Protein AF-A0A353NR10-F1 (afdb_monomer)

Foldseek 3Di:
DDDDDQD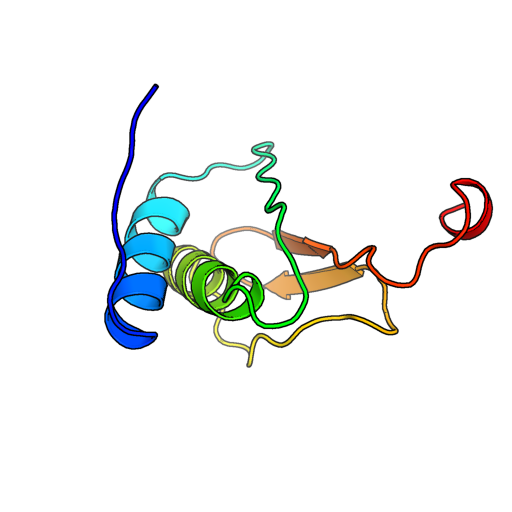DLVSLLCVLLVVLLVDDPPDDDDDDDDVPPCPQSSPNSNCVNQAFPDDGDAVCPVQWDWTDGVDIDIDGDCPPPPDPVVVD

pLDDT: mean 92.31, std 7.27, range [63.66, 98.5]

Nearest PDB structures (foldseek):
  5np9-assembly1_A  TM=9.789E-01  e=2.554E-04  Bacillus subtilis
  8pkd-assembly1_D  TM=3.809E-01  e=7.474E+00  Orrella dioscoreae

Solvent-accessible surface area (backbone atoms only — not comparable to full-atom values): 5524 Å² total; per-residue (Å²): 135,90,85,83,88,71,91,44,68,68,54,32,21,51,54,18,20,59,53,22,60,71,61,58,96,88,70,83,86,86,84,86,74,63,92,87,69,47,62,64,45,26,49,41,11,21,39,51,32,31,56,33,78,70,90,74,73,79,29,62,86,64,34,57,39,82,44,68,34,81,53,85,40,79,47,73,32,65,90,73,60,88,49,76,75,78,74,110

Radius of gyration: 13.27 Å; Cα contacts (8 Å, |Δi|>4): 111; chains: 1; bounding box: 29×28×34 Å

Mean predicted aligned error: 3.8 Å

Secondary structure (DSSP, 8-state):
-------SHHHHHHHHHHHHHH--TT--------TTSSHHHHHHHHHHHTT--SPP---TTTSEEEEESSSEEEEE--TT--SGGGG-

Structure (mmCIF, N/CA/C/O backbone):
data_AF-A0A353NR10-F1
#
_entry.id   AF-A0A353NR10-F1
#
loop_
_atom_site.group_PDB
_atom_site.id
_atom_site.type_symbol
_atom_site.label_atom_id
_atom_site.label_alt_id
_atom_site.label_comp_id
_atom_site.label_asym_id
_atom_site.label_entity_id
_atom_site.label_seq_id
_atom_site.pdbx_PDB_ins_code
_atom_site.Cartn_x
_atom_site.Cartn_y
_atom_site.Cartn_z
_atom_site.occupancy
_atom_site.B_iso_or_equiv
_atom_site.auth_seq_id
_atom_site.auth_comp_id
_atom_site.auth_asym_id
_atom_site.auth_atom_id
_atom_site.pdbx_PDB_model_num
ATOM 1 N N . MET A 1 1 ? 11.331 -20.890 -1.655 1.00 75.44 1 MET A N 1
ATOM 2 C CA . MET A 1 1 ? 11.170 -19.455 -1.328 1.00 75.44 1 MET A CA 1
ATOM 3 C C . MET A 1 1 ? 11.654 -18.656 -2.525 1.00 75.44 1 MET A C 1
ATOM 5 O O . MET A 1 1 ? 12.756 -18.920 -2.988 1.00 75.44 1 MET A O 1
ATOM 9 N N . TRP A 1 2 ? 10.824 -17.766 -3.064 1.00 88.50 2 TRP A N 1
ATOM 10 C CA . TRP A 1 2 ? 11.163 -16.957 -4.239 1.00 88.50 2 TRP A CA 1
ATOM 11 C C . TRP A 1 2 ? 11.814 -15.652 -3.784 1.00 88.50 2 TRP A C 1
ATOM 13 O O . TRP A 1 2 ? 11.441 -15.112 -2.743 1.00 88.50 2 TRP A O 1
ATOM 23 N N . LYS A 1 3 ? 12.789 -15.151 -4.544 1.00 91.81 3 LYS A N 1
ATOM 24 C CA . LYS A 1 3 ? 13.402 -13.840 -4.317 1.00 91.81 3 LYS A CA 1
ATOM 25 C C . LYS A 1 3 ? 13.413 -13.072 -5.625 1.00 91.81 3 LYS A C 1
ATOM 27 O O . LYS A 1 3 ? 13.824 -13.609 -6.650 1.00 91.81 3 LYS A O 1
ATOM 32 N N . ILE A 1 4 ? 12.978 -11.823 -5.558 1.00 90.81 4 ILE A N 1
ATOM 33 C CA . ILE A 1 4 ? 12.995 -10.878 -6.670 1.00 90.81 4 ILE A CA 1
ATOM 34 C C . ILE A 1 4 ? 13.664 -9.595 -6.188 1.00 90.81 4 ILE A C 1
ATOM 36 O O . ILE A 1 4 ? 13.422 -9.156 -5.065 1.00 90.81 4 ILE A O 1
ATOM 40 N N . ASN A 1 5 ? 14.515 -9.011 -7.027 1.00 94.06 5 ASN A N 1
ATOM 41 C CA . ASN A 1 5 ? 15.141 -7.724 -6.752 1.00 94.06 5 ASN A CA 1
ATOM 42 C C . ASN A 1 5 ? 14.467 -6.661 -7.617 1.00 94.06 5 ASN A C 1
ATOM 44 O O . ASN A 1 5 ? 14.383 -6.814 -8.836 1.00 94.06 5 ASN A O 1
ATOM 48 N N . LEU A 1 6 ? 13.984 -5.597 -6.980 1.00 94.31 6 LEU A N 1
ATOM 49 C CA . LEU A 1 6 ? 13.292 -4.491 -7.633 1.00 94.31 6 LEU A CA 1
ATOM 50 C C . LEU A 1 6 ? 14.160 -3.241 -7.483 1.00 94.31 6 LEU A C 1
ATOM 52 O O . LEU A 1 6 ? 14.399 -2.778 -6.372 1.00 94.31 6 LEU A O 1
ATOM 56 N N . TYR A 1 7 ? 14.672 -2.727 -8.601 1.00 93.19 7 TYR A N 1
ATOM 57 C CA . TYR A 1 7 ? 15.728 -1.705 -8.604 1.00 93.19 7 TYR A CA 1
ATOM 58 C C . TYR 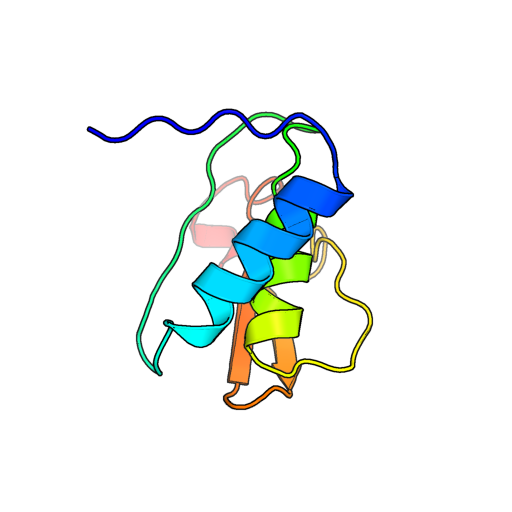A 1 7 ? 15.217 -0.274 -8.814 1.00 93.19 7 TYR A C 1
ATOM 60 O O . TYR A 1 7 ? 16.012 0.662 -8.847 1.00 93.19 7 TYR A O 1
ATOM 68 N N . SER A 1 8 ? 13.906 -0.079 -8.973 1.00 96.62 8 SER A N 1
ATOM 69 C CA . SER A 1 8 ? 13.314 1.255 -9.076 1.00 96.62 8 SER A CA 1
ATOM 70 C C . SER A 1 8 ? 11.854 1.274 -8.620 1.00 96.62 8 SER A C 1
ATOM 72 O O . SER A 1 8 ? 11.171 0.248 -8.706 1.00 96.62 8 SER A O 1
ATOM 74 N N . PRO A 1 9 ? 11.331 2.437 -8.186 1.00 96.88 9 PRO A N 1
ATOM 75 C CA . PRO A 1 9 ? 9.917 2.583 -7.852 1.00 96.88 9 PRO A CA 1
ATOM 76 C C . PRO A 1 9 ? 8.978 2.196 -8.999 1.00 96.88 9 PRO A C 1
ATOM 78 O O . PRO A 1 9 ? 7.945 1.583 -8.757 1.00 96.88 9 PRO A O 1
ATOM 81 N N . GLN A 1 10 ? 9.354 2.495 -10.245 1.00 97.62 10 GLN A N 1
ATOM 82 C CA . GLN A 1 10 ? 8.552 2.185 -11.431 1.00 97.62 10 GLN A CA 1
ATOM 83 C C . GLN A 1 10 ? 8.450 0.675 -11.662 1.00 97.62 10 GLN A C 1
ATOM 85 O O . GLN A 1 10 ? 7.376 0.172 -11.985 1.00 97.62 10 GLN A O 1
ATOM 90 N N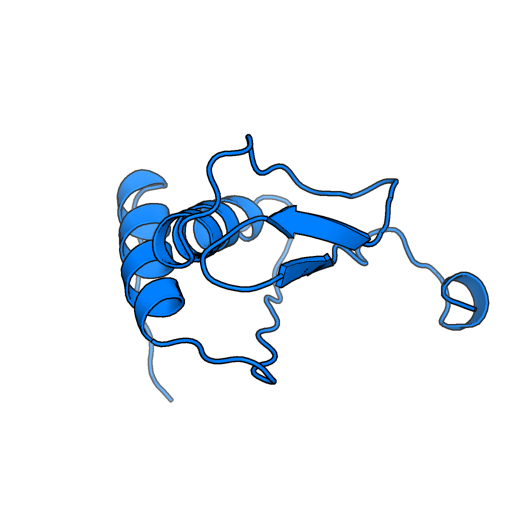 . VAL A 1 11 ? 9.551 -0.060 -11.463 1.00 97.50 11 VAL A N 1
ATOM 91 C CA . VAL A 1 11 ? 9.546 -1.528 -11.539 1.00 97.50 11 VAL A CA 1
ATOM 92 C C . VAL A 1 11 ? 8.712 -2.108 -10.398 1.00 97.50 11 VAL A C 1
ATOM 94 O O . VAL A 1 11 ? 7.904 -3.003 -10.630 1.00 97.50 11 VAL A O 1
ATOM 97 N N . THR A 1 12 ? 8.842 -1.567 -9.186 1.00 97.56 12 THR A N 1
ATOM 98 C CA . THR A 1 12 ? 8.039 -1.987 -8.031 1.00 97.56 12 THR A CA 1
ATOM 99 C C . THR A 1 12 ? 6.540 -1.772 -8.253 1.00 97.56 12 THR A C 1
ATOM 101 O O . THR A 1 12 ? 5.744 -2.660 -7.953 1.00 97.56 12 THR A O 1
ATOM 104 N N . GLU A 1 13 ? 6.144 -0.637 -8.830 1.00 98.00 13 GLU A N 1
ATOM 105 C CA . GLU A 1 13 ? 4.750 -0.366 -9.200 1.00 98.00 13 GLU A CA 1
ATOM 106 C C . GLU A 1 13 ? 4.259 -1.291 -10.319 1.00 98.00 13 GLU A C 1
ATOM 108 O O . GLU A 1 13 ? 3.134 -1.782 -10.248 1.00 98.00 13 GLU A O 1
ATOM 113 N N . ALA A 1 14 ? 5.091 -1.581 -11.323 1.00 97.81 14 ALA A N 1
ATOM 114 C CA . ALA A 1 14 ? 4.737 -2.509 -12.396 1.00 97.81 14 ALA A CA 1
ATOM 115 C C . ALA A 1 14 ? 4.512 -3.935 -11.869 1.00 97.81 14 ALA A C 1
ATOM 117 O O . ALA A 1 14 ? 3.504 -4.556 -12.199 1.00 97.81 14 ALA A O 1
ATOM 118 N N . VAL A 1 15 ? 5.395 -4.431 -10.994 1.00 97.38 15 VAL A N 1
ATOM 119 C CA . VAL A 1 15 ? 5.210 -5.733 -10.331 1.00 97.38 15 VAL A CA 1
ATOM 120 C C . VAL A 1 15 ? 3.953 -5.729 -9.466 1.00 97.38 15 VAL A C 1
ATOM 122 O O . VAL A 1 15 ? 3.166 -6.671 -9.533 1.00 97.38 15 VAL A O 1
ATOM 125 N N . GLY A 1 16 ? 3.727 -4.657 -8.700 1.00 97.69 16 GLY A N 1
ATOM 126 C CA . GLY A 1 16 ? 2.500 -4.495 -7.926 1.00 97.69 16 GLY A CA 1
ATOM 127 C C . GLY A 1 16 ? 1.253 -4.566 -8.808 1.00 97.69 16 GLY A C 1
ATOM 128 O O . GLY A 1 16 ? 0.301 -5.252 -8.454 1.00 97.69 16 GLY A O 1
ATOM 129 N N . ARG A 1 17 ? 1.265 -3.930 -9.984 1.00 98.50 17 ARG A N 1
ATOM 130 C CA . ARG A 1 17 ? 0.141 -3.957 -10.931 1.00 98.50 17 ARG A CA 1
ATOM 131 C C . ARG A 1 17 ? -0.163 -5.359 -11.431 1.00 98.50 17 ARG A C 1
ATOM 133 O O . ARG A 1 17 ? -1.331 -5.739 -11.455 1.00 98.50 17 ARG A O 1
ATOM 140 N N . GLU A 1 18 ? 0.855 -6.123 -11.815 1.00 98.19 18 GLU A N 1
ATOM 141 C CA . GLU A 1 18 ? 0.643 -7.506 -12.248 1.00 98.19 18 GLU A CA 1
ATOM 142 C C . GLU A 1 18 ? 0.136 -8.383 -11.102 1.00 98.19 18 GLU A C 1
ATOM 144 O O . GLU A 1 18 ? -0.781 -9.170 -11.313 1.00 98.19 18 GLU A O 1
ATOM 149 N N . LEU A 1 19 ? 0.635 -8.187 -9.877 1.00 97.00 19 LEU A N 1
ATOM 150 C CA . LEU A 1 19 ? 0.091 -8.861 -8.699 1.00 97.00 19 LEU A CA 1
ATOM 151 C C . LEU A 1 19 ? -1.384 -8.497 -8.475 1.00 97.00 19 LEU A C 1
ATOM 153 O O . LEU A 1 19 ? -2.206 -9.389 -8.307 1.00 97.00 19 LEU A O 1
ATOM 157 N N . GLY A 1 20 ? -1.739 -7.211 -8.535 1.00 97.81 20 GLY A N 1
ATOM 158 C CA . GLY A 1 20 ? -3.113 -6.740 -8.340 1.00 97.81 20 GLY A CA 1
ATOM 159 C C . GLY A 1 20 ? -4.115 -7.345 -9.326 1.00 97.81 20 GLY A C 1
ATOM 160 O O . GLY A 1 20 ? -5.226 -7.678 -8.929 1.00 97.81 20 GLY A O 1
ATOM 161 N N . LYS A 1 21 ? -3.715 -7.573 -10.584 1.00 98.19 21 LYS A N 1
ATOM 162 C CA . LYS A 1 21 ? -4.566 -8.236 -11.591 1.00 98.19 21 LYS A CA 1
ATOM 163 C C . LYS A 1 21 ? -4.902 -9.693 -11.253 1.00 98.19 21 LYS A C 1
ATOM 165 O O . LYS A 1 21 ? -5.883 -10.212 -11.782 1.00 98.19 21 LYS A O 1
ATOM 170 N N . LEU A 1 22 ? -4.076 -10.349 -10.436 1.00 97.44 22 LEU A N 1
ATOM 171 C CA . LEU A 1 22 ? -4.244 -11.749 -10.036 1.00 97.44 22 LEU A CA 1
ATOM 172 C C . LEU A 1 22 ? -5.091 -11.910 -8.769 1.00 97.44 22 LEU A C 1
ATOM 174 O O . LEU A 1 22 ? -5.555 -13.016 -8.510 1.00 97.44 22 LEU A O 1
ATOM 178 N N . LEU A 1 23 ? -5.278 -10.839 -7.992 1.00 97.50 23 LEU A N 1
ATOM 179 C CA . LEU A 1 23 ? -6.028 -10.885 -6.739 1.00 97.50 23 LEU A CA 1
ATOM 180 C C . LEU A 1 23 ? -7.541 -10.965 -6.980 1.00 97.50 23 LEU A C 1
ATOM 182 O O . LEU A 1 23 ? -8.084 -10.381 -7.925 1.00 97.50 23 LEU A O 1
ATOM 186 N N . ALA A 1 24 ? -8.223 -11.656 -6.075 1.00 97.25 24 ALA A N 1
ATOM 187 C CA . ALA A 1 24 ? -9.662 -11.860 -6.055 1.00 97.25 24 ALA A CA 1
ATOM 188 C C . ALA A 1 24 ? -10.276 -11.413 -4.712 1.00 97.25 24 ALA A C 1
ATOM 190 O O . ALA A 1 24 ? -9.567 -11.234 -3.717 1.00 97.25 24 ALA A O 1
ATOM 191 N N . PRO A 1 25 ? -11.608 -11.221 -4.647 1.00 97.69 25 PRO A N 1
ATOM 192 C CA . PRO A 1 25 ? -12.284 -10.943 -3.384 1.00 97.69 25 PRO A CA 1
ATOM 193 C C . PRO A 1 25 ? -11.989 -12.020 -2.332 1.00 97.69 25 PRO A C 1
ATOM 195 O O . PRO A 1 25 ? -12.143 -13.209 -2.601 1.00 97.69 25 PRO A O 1
ATOM 198 N N . GLY A 1 26 ? -11.605 -11.588 -1.130 1.00 96.94 26 GLY A N 1
ATOM 199 C CA . GLY A 1 26 ? -11.225 -12.469 -0.022 1.00 96.94 26 GLY A CA 1
ATOM 200 C C . GLY A 1 26 ? -9.716 -12.674 0.136 1.00 96.94 26 GLY A C 1
ATOM 201 O O . GLY A 1 26 ? -9.291 -13.147 1.189 1.00 96.94 26 GLY A O 1
ATOM 202 N N . ASP A 1 27 ? -8.906 -12.273 -0.846 1.00 97.50 27 ASP A N 1
ATOM 203 C CA . ASP A 1 27 ? -7.452 -12.325 -0.714 1.00 97.50 27 ASP A CA 1
ATOM 204 C C . ASP A 1 27 ? -6.939 -11.308 0.312 1.00 97.50 27 ASP A C 1
ATOM 206 O O . ASP A 1 27 ? -7.377 -10.156 0.367 1.00 97.50 27 ASP A O 1
ATOM 210 N N . PHE A 1 28 ? -5.948 -11.733 1.096 1.00 96.12 28 PHE A N 1
ATOM 211 C CA . PHE A 1 28 ? -5.243 -10.893 2.057 1.00 96.12 28 PHE A CA 1
ATOM 212 C C . PHE A 1 28 ? -3.745 -10.899 1.755 1.00 96.12 28 PHE A C 1
ATOM 214 O O . PHE A 1 28 ? -3.107 -11.952 1.716 1.00 96.12 28 PHE A O 1
ATOM 221 N N . VAL A 1 29 ? -3.172 -9.710 1.56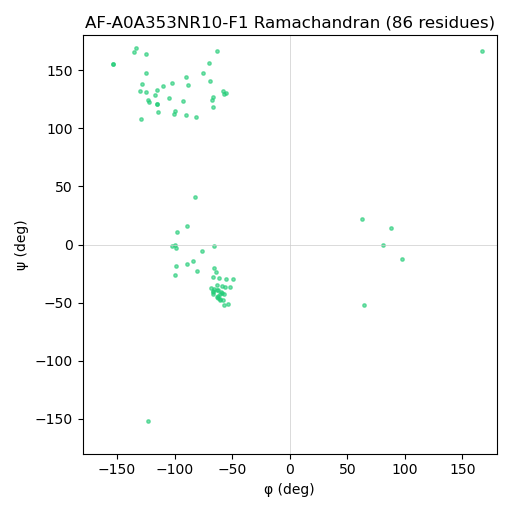4 1.00 95.69 29 VAL A N 1
ATOM 222 C CA . VAL A 1 29 ? -1.749 -9.529 1.255 1.00 95.69 29 VAL A CA 1
ATOM 223 C C . VAL A 1 29 ? -1.119 -8.639 2.319 1.00 95.69 29 VAL A C 1
ATOM 225 O O . VAL A 1 29 ? -1.544 -7.504 2.515 1.00 95.69 29 VAL A O 1
ATOM 228 N N . SER A 1 30 ? -0.082 -9.147 2.986 1.00 94.62 30 SER A N 1
ATOM 229 C CA . SER A 1 30 ? 0.666 -8.404 4.004 1.00 94.62 30 SER A CA 1
ATOM 230 C C . SER A 1 30 ? 2.066 -8.044 3.513 1.00 94.62 30 SER A C 1
ATOM 232 O O . SER A 1 30 ? 2.767 -8.876 2.932 1.00 94.62 30 SER A O 1
ATOM 234 N N . PHE A 1 31 ? 2.481 -6.802 3.775 1.00 93.75 31 PHE A N 1
ATOM 235 C CA . PHE A 1 31 ? 3.816 -6.291 3.472 1.00 93.75 31 PHE A CA 1
ATOM 236 C C . PHE A 1 31 ? 4.552 -5.949 4.761 1.00 93.75 31 PHE A C 1
ATOM 238 O O . PHE A 1 31 ? 4.130 -5.075 5.516 1.00 93.75 31 PHE A O 1
ATOM 245 N N . ILE A 1 32 ? 5.699 -6.590 4.973 1.00 92.00 32 ILE A N 1
ATOM 246 C CA . ILE A 1 32 ? 6.549 -6.377 6.146 1.00 92.00 32 ILE A CA 1
ATOM 247 C C . ILE A 1 32 ? 7.871 -5.774 5.682 1.00 92.00 32 ILE A C 1
ATOM 249 O O . ILE A 1 32 ? 8.478 -6.235 4.718 1.00 92.00 32 ILE A O 1
ATOM 253 N N . GLY A 1 33 ? 8.311 -4.727 6.368 1.00 90.94 33 GLY A N 1
ATOM 254 C CA . GLY A 1 33 ? 9.590 -4.081 6.107 1.00 90.94 33 GLY A CA 1
ATOM 255 C C . GLY A 1 33 ? 9.695 -2.736 6.808 1.00 90.94 33 GLY A C 1
ATOM 256 O O . GLY A 1 33 ? 8.688 -2.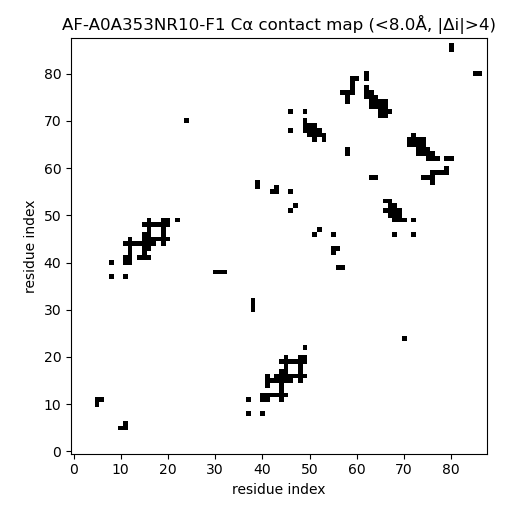172 7.241 1.00 90.94 33 GLY A O 1
ATOM 257 N N . GLU A 1 34 ? 10.909 -2.206 6.867 1.00 90.50 34 GLU A N 1
ATOM 258 C CA . GLU A 1 34 ? 11.229 -0.937 7.524 1.00 90.50 34 GLU A CA 1
ATOM 259 C C . GLU A 1 34 ? 10.529 0.277 6.887 1.00 90.50 34 GLU A C 1
ATOM 261 O O . GLU A 1 34 ? 9.963 0.223 5.780 1.00 90.50 34 GLU A O 1
ATOM 266 N N . LEU A 1 35 ? 10.560 1.409 7.595 1.00 88.81 35 LEU A N 1
ATOM 267 C CA . LEU A 1 35 ? 10.161 2.694 7.027 1.00 88.81 35 LEU A CA 1
ATOM 268 C C . LEU A 1 35 ? 11.020 2.994 5.787 1.00 88.81 35 LEU A C 1
ATOM 270 O O . LEU A 1 35 ? 12.236 2.842 5.802 1.00 88.81 35 LEU A O 1
ATOM 274 N N . GLY A 1 36 ? 10.377 3.388 4.688 1.00 89.12 36 GLY A N 1
ATOM 275 C CA . GLY A 1 36 ? 11.074 3.640 3.424 1.00 89.12 36 GLY A CA 1
ATOM 276 C C . GLY A 1 36 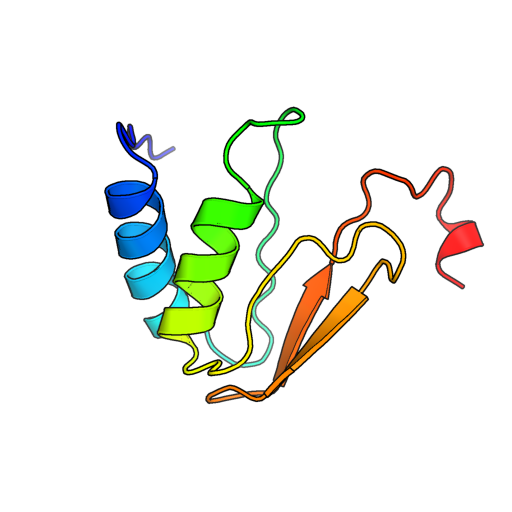? 11.395 2.394 2.586 1.00 89.12 36 GLY A C 1
ATOM 277 O O . GLY A 1 36 ? 11.872 2.548 1.469 1.00 89.12 36 GLY A O 1
ATOM 278 N N . ALA A 1 37 ? 11.046 1.177 3.027 1.00 92.81 37 ALA A N 1
ATOM 279 C CA . ALA A 1 37 ? 11.288 -0.061 2.265 1.00 92.81 37 ALA A CA 1
ATOM 280 C C . ALA A 1 37 ? 10.496 -0.190 0.939 1.00 92.81 37 ALA A C 1
ATOM 282 O O . ALA A 1 37 ? 10.620 -1.190 0.240 1.00 92.81 37 ALA A O 1
ATOM 283 N N . GLY A 1 38 ? 9.650 0.787 0.588 1.00 93.88 38 GLY A N 1
ATOM 284 C CA . GLY A 1 38 ? 8.870 0.776 -0.657 1.00 93.88 38 GLY A CA 1
ATOM 285 C C . GLY A 1 38 ? 7.514 0.061 -0.582 1.00 93.88 38 GLY A C 1
ATOM 286 O O . GLY A 1 38 ? 6.899 -0.169 -1.620 1.00 93.88 38 GLY A O 1
ATOM 287 N N . LYS A 1 39 ? 7.006 -0.246 0.623 1.00 95.31 39 LYS A N 1
ATOM 288 C CA . LYS A 1 39 ? 5.687 -0.883 0.838 1.00 95.31 39 LYS A CA 1
ATOM 289 C C . LYS A 1 39 ? 4.547 -0.127 0.143 1.00 95.31 39 LYS A C 1
ATOM 291 O O . LYS A 1 39 ? 3.807 -0.696 -0.648 1.00 95.31 39 LYS A O 1
ATOM 296 N N . THR A 1 40 ? 4.445 1.184 0.362 1.00 95.00 40 THR A N 1
ATOM 297 C CA . THR A 1 40 ? 3.405 1.996 -0.289 1.00 95.00 40 THR A CA 1
ATOM 298 C C . THR A 1 40 ? 3.565 2.006 -1.810 1.00 95.00 40 THR A C 1
ATOM 300 O O . THR A 1 40 ? 2.569 1.968 -2.520 1.00 95.00 40 THR A O 1
ATOM 303 N N . THR A 1 41 ? 4.797 1.985 -2.326 1.00 97.00 41 THR A N 1
ATOM 304 C CA . THR A 1 41 ? 5.073 1.939 -3.769 1.00 97.00 41 THR A CA 1
ATOM 305 C C . THR A 1 41 ? 4.496 0.679 -4.415 1.00 97.00 41 THR A C 1
ATOM 307 O O . THR A 1 41 ? 3.799 0.779 -5.421 1.00 97.00 41 THR A O 1
ATOM 310 N N . ILE A 1 42 ? 4.711 -0.503 -3.826 1.00 97.44 42 ILE A N 1
ATOM 311 C CA . ILE A 1 42 ? 4.130 -1.739 -4.371 1.00 97.44 42 ILE A CA 1
ATOM 312 C C . ILE A 1 42 ? 2.603 -1.760 -4.228 1.00 97.44 42 ILE A C 1
ATOM 314 O O . ILE A 1 42 ? 1.913 -2.165 -5.162 1.00 97.44 42 ILE A O 1
ATOM 318 N N . ILE A 1 43 ? 2.065 -1.237 -3.120 1.00 97.19 43 ILE A N 1
ATOM 319 C CA . ILE A 1 43 ? 0.616 -1.140 -2.887 1.00 97.19 43 ILE A CA 1
ATOM 320 C C . ILE A 1 43 ? -0.062 -0.227 -3.917 1.00 97.19 43 ILE A C 1
ATOM 322 O O . ILE A 1 43 ? -1.127 -0.578 -4.419 1.00 97.19 43 ILE A O 1
ATOM 326 N N . ARG A 1 44 ? 0.559 0.894 -4.318 1.00 97.62 44 ARG A N 1
ATOM 327 C CA . ARG A 1 44 ? 0.052 1.726 -5.429 1.00 97.62 44 ARG A CA 1
ATOM 328 C C . ARG A 1 44 ? -0.043 0.939 -6.733 1.00 97.62 44 ARG A C 1
ATOM 330 O O . ARG A 1 44 ? -1.033 1.058 -7.452 1.00 97.62 44 ARG A O 1
ATOM 337 N N . GLY A 1 45 ? 0.969 0.118 -7.019 1.00 98.00 45 GLY A N 1
ATOM 338 C CA . GLY A 1 45 ? 0.944 -0.811 -8.145 1.00 98.00 45 GLY A CA 1
ATOM 339 C C . GLY A 1 45 ? -0.257 -1.753 -8.069 1.00 98.00 45 GLY A C 1
ATOM 340 O O . GLY A 1 45 ? -1.041 -1.819 -9.011 1.00 98.00 45 GLY A O 1
ATOM 341 N N . ILE A 1 46 ? -0.442 -2.420 -6.928 1.00 98.06 46 ILE A N 1
ATOM 342 C CA . ILE A 1 46 ? -1.554 -3.357 -6.688 1.00 98.06 46 ILE A CA 1
ATOM 343 C C . ILE A 1 46 ? -2.904 -2.678 -6.878 1.00 98.06 46 ILE A C 1
ATOM 345 O O . ILE A 1 46 ? -3.740 -3.187 -7.620 1.00 98.06 46 ILE A O 1
ATOM 349 N N . ALA A 1 47 ? -3.093 -1.503 -6.282 1.00 97.81 47 ALA A N 1
ATOM 350 C CA . ALA A 1 47 ? -4.316 -0.728 -6.425 1.00 97.81 47 ALA A CA 1
ATOM 351 C C . ALA A 1 47 ? -4.589 -0.359 -7.894 1.00 97.81 47 ALA A C 1
ATOM 353 O O . ALA A 1 47 ? -5.714 -0.505 -8.363 1.00 97.81 47 ALA A O 1
ATOM 354 N N . SER A 1 48 ? -3.553 0.017 -8.655 1.00 98.06 48 SER A N 1
ATOM 355 C CA . SER A 1 48 ? -3.664 0.232 -10.105 1.00 98.06 48 SER A CA 1
ATOM 356 C C . SER A 1 48 ? -4.064 -1.045 -10.858 1.00 98.06 48 SER A C 1
ATOM 358 O O . SER A 1 48 ? -4.862 -0.965 -11.790 1.00 98.06 48 SER A O 1
ATOM 360 N N . GLY A 1 49 ? -3.537 -2.212 -10.474 1.00 98.00 49 GLY A N 1
ATOM 361 C CA . GLY A 1 49 ? -3.925 -3.513 -11.039 1.00 98.00 49 GLY A CA 1
ATOM 362 C C . GLY A 1 49 ? -5.363 -3.918 -10.709 1.00 98.00 49 GLY A C 1
ATOM 363 O O . GLY A 1 49 ? -6.006 -4.598 -11.504 1.00 98.00 49 GLY A O 1
ATOM 364 N N . LEU A 1 50 ? -5.873 -3.435 -9.577 1.00 98.06 50 LEU A N 1
ATOM 365 C CA . LEU A 1 50 ? -7.259 -3.558 -9.130 1.00 98.06 50 LEU A CA 1
ATOM 366 C C . LEU A 1 50 ? -8.147 -2.404 -9.617 1.00 98.06 50 LEU A C 1
ATOM 368 O O . LEU A 1 50 ? -9.239 -2.230 -9.095 1.00 98.06 50 LEU A O 1
ATOM 372 N N . GLU A 1 51 ? -7.717 -1.617 -10.605 1.00 98.12 51 GLU A N 1
ATOM 373 C CA . GLU A 1 51 ? -8.507 -0.542 -11.229 1.00 98.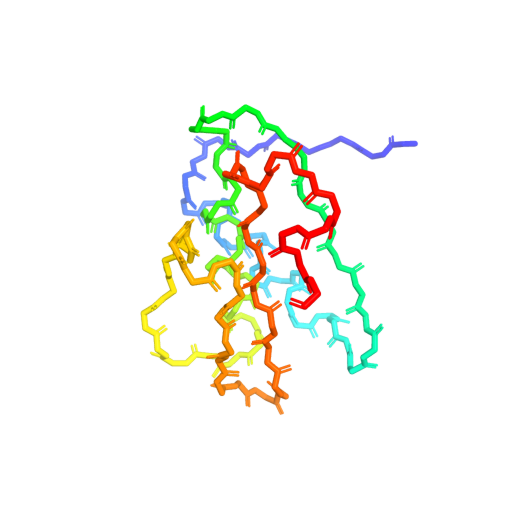12 51 GLU A CA 1
ATOM 374 C C . GLU A 1 51 ? -8.919 0.610 -10.287 1.00 98.12 51 GLU A C 1
ATOM 376 O O . GLU A 1 51 ? -9.848 1.363 -10.589 1.00 98.12 51 GLU A O 1
ATOM 381 N N . VAL A 1 52 ? -8.213 0.799 -9.168 1.00 98.06 52 VAL A N 1
ATOM 382 C CA . VAL A 1 52 ? -8.378 1.984 -8.312 1.00 98.06 52 VAL A CA 1
ATOM 383 C C . VAL A 1 52 ? -7.899 3.225 -9.065 1.00 98.06 52 VAL A C 1
ATOM 385 O O . VAL A 1 52 ? -6.776 3.261 -9.574 1.00 98.06 52 VAL A O 1
ATOM 388 N N . ARG A 1 53 ? -8.754 4.251 -9.135 1.00 94.25 53 ARG A N 1
ATOM 389 C CA . ARG A 1 53 ? -8.458 5.525 -9.824 1.00 94.25 53 ARG A CA 1
ATOM 390 C C . ARG A 1 53 ? -8.019 6.644 -8.885 1.00 94.25 53 ARG A C 1
ATOM 392 O O . ARG A 1 53 ? -7.443 7.626 -9.348 1.00 94.25 53 ARG A O 1
ATOM 399 N N . ASP A 1 54 ? -8.303 6.499 -7.597 1.00 93.88 54 ASP A N 1
ATOM 400 C CA . ASP A 1 54 ? -7.928 7.470 -6.579 1.00 93.88 54 ASP A CA 1
ATOM 401 C C . ASP A 1 54 ? -6.414 7.472 -6.341 1.00 93.88 54 ASP A C 1
ATOM 403 O O . ASP A 1 54 ? -5.712 6.480 -6.558 1.00 93.88 54 ASP A O 1
ATOM 407 N N . THR A 1 55 ? -5.902 8.592 -5.838 1.00 92.81 55 THR A N 1
ATOM 408 C CA . THR A 1 55 ? -4.515 8.669 -5.381 1.00 92.81 55 THR A CA 1
ATOM 409 C C . THR A 1 55 ? -4.332 7.785 -4.150 1.00 92.81 55 THR A C 1
ATOM 411 O O . THR A 1 55 ? -4.917 8.036 -3.098 1.00 92.81 55 THR A O 1
ATOM 414 N N . VAL A 1 56 ? -3.468 6.776 -4.262 1.00 95.00 56 VAL A N 1
ATOM 415 C CA . VAL A 1 56 ? -3.142 5.871 -3.155 1.00 95.00 56 VAL A CA 1
ATOM 416 C C . VAL A 1 56 ? -1.920 6.380 -2.390 1.00 95.00 56 VAL A C 1
ATOM 418 O O . VAL A 1 56 ? -0.837 6.574 -2.951 1.00 95.00 56 VAL A O 1
ATOM 421 N N . SER A 1 57 ? -2.093 6.572 -1.087 1.00 92.50 57 SER A N 1
ATOM 422 C CA . SER A 1 57 ? -1.068 6.981 -0.125 1.00 92.50 57 SER A CA 1
ATOM 423 C C . SER A 1 57 ? -1.144 6.090 1.119 1.00 92.50 57 SER A C 1
ATOM 425 O O . SER A 1 57 ? -2.071 5.294 1.256 1.00 92.50 57 SER A O 1
ATOM 427 N N . SER A 1 58 ? -0.146 6.163 2.006 1.00 88.25 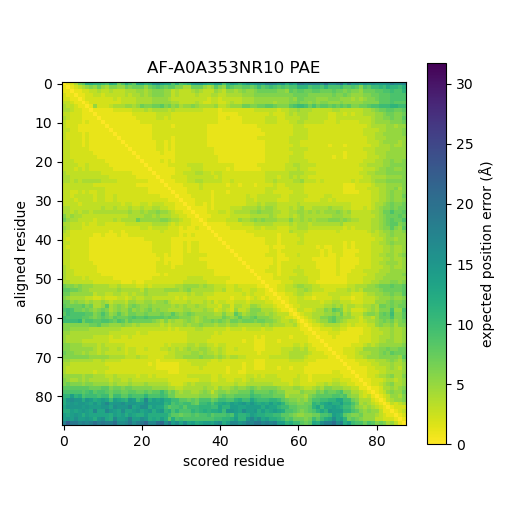58 SER A N 1
ATOM 428 C CA . SER A 1 58 ? -0.206 5.440 3.285 1.00 88.25 58 SER A CA 1
ATOM 429 C C . SER A 1 58 ? -1.310 6.046 4.168 1.00 88.25 58 SER A C 1
ATOM 431 O O . SER A 1 58 ? -1.249 7.245 4.461 1.00 88.25 58 SER A O 1
ATOM 433 N N . PRO A 1 59 ? -2.279 5.244 4.644 1.00 87.12 59 PRO A N 1
ATOM 434 C CA . PRO A 1 59 ? -3.326 5.690 5.553 1.00 87.12 59 PRO A CA 1
ATOM 435 C C . PRO A 1 59 ? -2.841 5.714 7.006 1.00 87.12 59 PRO A C 1
ATOM 437 O O . PRO A 1 59 ? -3.586 5.351 7.905 1.00 87.12 59 PRO A O 1
ATOM 440 N N . SER A 1 60 ? -1.608 6.169 7.264 1.00 81.19 60 SER A N 1
ATOM 441 C CA . SER A 1 60 ? -0.957 6.102 8.586 1.00 81.19 60 SER A CA 1
ATOM 442 C C . SER A 1 60 ? -1.816 6.609 9.759 1.00 81.19 60 SER A C 1
ATOM 444 O O . SER A 1 60 ? -1.608 6.173 10.884 1.00 81.19 60 SER A O 1
ATOM 446 N N . TYR A 1 61 ? -2.727 7.561 9.522 1.00 81.94 61 TYR A N 1
ATOM 447 C CA . TYR A 1 61 ? -3.627 8.116 10.545 1.00 81.94 61 TYR A CA 1
ATOM 448 C C . TYR A 1 61 ? -5.040 7.533 10.521 1.00 81.94 61 TYR A C 1
ATOM 450 O O . TYR A 1 61 ? -5.710 7.547 11.545 1.00 81.94 61 TYR A O 1
ATOM 458 N N . LEU A 1 62 ? -5.501 7.053 9.365 1.00 83.69 62 LEU A N 1
ATOM 459 C CA . LEU A 1 62 ? -6.814 6.418 9.235 1.00 83.69 62 LEU A CA 1
ATOM 460 C C . LEU A 1 62 ? -6.764 4.937 9.620 1.00 83.69 62 LEU A C 1
ATOM 462 O O . LEU A 1 62 ? -7.810 4.335 9.828 1.00 83.69 62 LEU A O 1
ATOM 466 N N . ILE A 1 63 ? -5.554 4.371 9.715 1.00 86.31 63 ILE A N 1
ATOM 467 C CA . ILE A 1 63 ? -5.236 2.950 9.885 1.00 86.31 63 ILE A CA 1
ATOM 468 C C . ILE A 1 63 ? -5.682 2.138 8.669 1.00 86.31 63 ILE A C 1
ATOM 470 O O . ILE A 1 63 ? -4.859 1.454 8.074 1.00 86.31 63 ILE A O 1
ATOM 474 N N . ILE A 1 64 ? -6.940 2.260 8.245 1.00 92.44 64 ILE A N 1
ATOM 475 C CA . ILE A 1 64 ? -7.504 1.620 7.060 1.00 92.44 64 ILE A CA 1
ATOM 476 C C . ILE A 1 64 ? -8.121 2.682 6.148 1.00 92.44 64 ILE A C 1
ATOM 478 O O . ILE A 1 64 ? -8.909 3.519 6.580 1.00 92.44 64 ILE A O 1
ATOM 482 N N . GLN A 1 65 ? -7.789 2.619 4.861 1.00 94.75 65 GLN A N 1
ATOM 483 C CA . GLN A 1 65 ? -8.443 3.383 3.804 1.00 94.75 65 GLN A CA 1
ATOM 484 C C . GLN A 1 65 ? -9.112 2.424 2.823 1.00 94.75 65 GLN A C 1
ATOM 486 O O . GLN A 1 65 ? -8.474 1.506 2.303 1.00 94.75 65 GLN A O 1
ATOM 491 N N . GLU A 1 66 ? -10.389 2.668 2.544 1.00 95.62 66 GLU A N 1
ATOM 492 C CA . GLU A 1 66 ? -11.122 1.984 1.483 1.00 95.62 66 GLU A CA 1
ATOM 493 C C . GLU A 1 66 ? -10.963 2.739 0.158 1.00 95.62 66 GLU A C 1
ATOM 495 O O . GLU A 1 66 ? -11.047 3.972 0.113 1.00 95.62 66 GLU A O 1
ATOM 500 N N . TYR A 1 67 ? -10.753 1.990 -0.922 1.00 96.12 67 TYR A N 1
ATOM 501 C CA . TYR A 1 67 ? -10.724 2.492 -2.289 1.00 96.12 67 TYR A CA 1
ATOM 502 C C . TYR A 1 67 ? -11.721 1.745 -3.169 1.00 96.12 67 TYR A C 1
ATOM 504 O O . TYR A 1 67 ? -11.9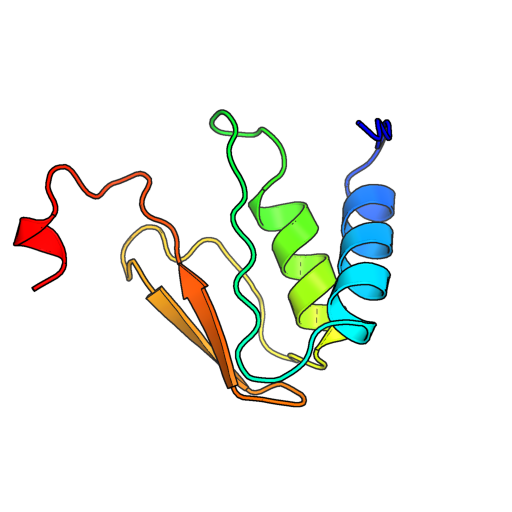31 0.536 -3.026 1.00 96.12 67 TYR A O 1
ATOM 512 N N . LYS A 1 68 ? -12.279 2.461 -4.150 1.00 96.88 68 LYS A N 1
ATOM 513 C CA . LYS A 1 68 ? -13.121 1.868 -5.191 1.00 96.88 68 LYS A CA 1
ATOM 514 C C . LYS A 1 68 ? -12.254 1.449 -6.373 1.00 96.88 68 LYS A C 1
ATOM 516 O O . LYS A 1 68 ? -11.721 2.297 -7.085 1.00 96.88 68 LYS A O 1
ATOM 521 N N . GLY A 1 69 ? -12.134 0.143 -6.576 1.00 95.94 69 GLY A N 1
ATOM 522 C CA . GLY A 1 69 ? -11.538 -0.454 -7.767 1.00 95.94 69 GLY A CA 1
ATOM 523 C C . GLY A 1 69 ? -12.511 -1.409 -8.456 1.00 95.94 69 GLY A C 1
ATOM 524 O O . GLY A 1 69 ? -13.729 -1.287 -8.318 1.00 95.94 69 GLY A O 1
ATOM 525 N N . LYS A 1 70 ? -11.963 -2.408 -9.147 1.00 95.62 70 LYS A N 1
ATOM 526 C CA . LYS A 1 70 ? -12.671 -3.580 -9.675 1.00 95.62 70 LYS A CA 1
ATOM 527 C C . LYS A 1 70 ? -13.499 -4.279 -8.588 1.00 95.62 70 LYS A C 1
ATOM 529 O O . LYS A 1 70 ? -14.603 -4.743 -8.856 1.00 95.62 70 LYS A O 1
ATOM 534 N N . TYR A 1 71 ? -12.968 -4.299 -7.365 1.00 94.88 71 TYR A N 1
ATOM 535 C CA . TYR A 1 71 ? -13.639 -4.675 -6.118 1.00 94.88 71 TYR A CA 1
ATOM 536 C C . TYR A 1 71 ? -13.277 -3.647 -5.026 1.00 94.88 71 TYR A C 1
ATOM 538 O O . TYR A 1 71 ? -12.326 -2.883 -5.227 1.00 94.88 71 TYR A O 1
ATOM 546 N N . PRO A 1 72 ? -13.990 -3.599 -3.882 1.00 95.88 72 PRO A N 1
ATOM 547 C CA . PRO A 1 72 ? -13.554 -2.811 -2.728 1.00 95.88 72 PRO A CA 1
ATOM 548 C C . PRO A 1 72 ? -12.150 -3.229 -2.278 1.00 95.88 72 PRO A C 1
ATOM 550 O O . PRO A 1 72 ? -11.884 -4.417 -2.091 1.00 95.88 72 PRO A O 1
ATOM 553 N N . VAL A 1 73 ? -11.251 -2.256 -2.118 1.00 97.00 73 VAL A N 1
ATOM 554 C CA . VAL A 1 73 ? -9.870 -2.484 -1.673 1.00 97.00 73 VAL A CA 1
ATOM 555 C C . VAL A 1 73 ? -9.667 -1.820 -0.323 1.00 97.00 73 VAL A C 1
ATOM 557 O O . VAL A 1 73 ? -9.791 -0.603 -0.212 1.00 97.00 73 VAL A O 1
ATOM 560 N N . PHE A 1 74 ? -9.294 -2.608 0.682 1.00 96.31 74 PHE A N 1
ATOM 561 C CA . PHE A 1 74 ? -8.938 -2.116 2.009 1.00 96.31 74 PHE A CA 1
ATOM 562 C C . PHE A 1 74 ? -7.418 -2.077 2.142 1.00 96.31 74 PHE A C 1
ATOM 564 O O . PHE A 1 74 ? -6.751 -3.111 2.153 1.00 96.31 74 PHE A O 1
ATOM 571 N N . HIS A 1 75 ? -6.858 -0.876 2.224 1.00 95.44 75 HIS A N 1
ATOM 572 C CA . HIS A 1 75 ? -5.438 -0.660 2.471 1.00 95.44 75 HIS A CA 1
ATOM 573 C C . HIS A 1 75 ? -5.242 -0.333 3.948 1.00 95.44 75 HIS A C 1
ATOM 575 O O . HIS A 1 75 ? -5.715 0.702 4.405 1.00 95.44 75 HIS A O 1
ATOM 581 N N . GLY A 1 76 ? -4.547 -1.206 4.678 1.00 93.31 76 GLY A N 1
ATOM 582 C CA . GLY A 1 76 ? -4.182 -0.988 6.076 1.00 93.31 76 GLY A CA 1
ATOM 583 C C . GLY A 1 76 ? -2.721 -0.570 6.250 1.00 93.31 76 GLY A C 1
ATOM 584 O O . GLY A 1 76 ? -1.838 -1.150 5.617 1.00 93.31 76 GLY A O 1
ATOM 585 N N . ASP A 1 77 ? -2.457 0.386 7.138 1.00 91.69 77 ASP A N 1
ATOM 586 C CA . ASP A 1 77 ? -1.124 0.710 7.651 1.00 91.69 77 ASP A CA 1
ATOM 587 C C . ASP A 1 77 ? -1.150 0.749 9.184 1.00 91.69 77 ASP A C 1
ATOM 589 O O . ASP A 1 77 ? -1.696 1.660 9.804 1.00 91.69 77 ASP A O 1
ATOM 593 N N . PHE A 1 78 ? -0.540 -0.270 9.787 1.00 88.06 78 PHE A N 1
ATOM 594 C CA . PHE A 1 78 ? -0.546 -0.504 11.231 1.00 88.06 78 PHE A CA 1
ATOM 595 C C . PHE A 1 78 ? 0.722 0.002 11.926 1.00 88.06 78 PHE A C 1
ATOM 597 O O . PHE A 1 78 ? 0.930 -0.294 13.097 1.00 88.06 78 PHE A O 1
ATOM 604 N N . TYR A 1 79 ? 1.581 0.770 11.241 1.00 82.88 79 TYR A N 1
ATOM 605 C CA . TYR A 1 79 ? 2.847 1.245 11.817 1.00 82.88 79 TYR A CA 1
ATOM 606 C C . TYR A 1 79 ? 2.672 2.016 13.139 1.00 82.88 79 TYR A C 1
ATOM 608 O O . TYR A 1 79 ? 3.570 2.016 13.978 1.00 82.88 79 TYR A O 1
ATOM 616 N N . ARG A 1 80 ? 1.528 2.688 13.324 1.00 79.25 80 ARG A N 1
ATOM 617 C CA . ARG A 1 80 ? 1.230 3.503 14.514 1.00 79.25 80 ARG A CA 1
ATOM 618 C C . ARG A 1 80 ? 0.370 2.808 15.564 1.00 79.25 80 ARG A C 1
ATOM 620 O O . ARG A 1 80 ? 0.120 3.419 16.595 1.00 79.25 80 ARG A O 1
ATOM 627 N N . VAL A 1 81 ? -0.079 1.587 15.305 1.00 81.56 81 VAL A N 1
ATOM 628 C CA . VAL A 1 81 ? -0.962 0.857 16.214 1.00 81.56 81 VAL A CA 1
ATOM 629 C C . VAL A 1 81 ? -0.102 0.225 17.299 1.00 81.56 81 VAL A C 1
ATOM 631 O O . VAL A 1 81 ? 0.690 -0.679 17.026 1.00 81.56 81 VAL A O 1
ATOM 634 N N . GLY A 1 82 ? -0.210 0.749 18.519 1.00 78.12 82 GLY A N 1
ATOM 635 C CA . GLY A 1 82 ? 0.595 0.309 19.660 1.00 78.12 82 GLY A CA 1
ATOM 636 C C . GLY A 1 82 ? 0.064 -0.963 20.315 1.00 78.12 82 GLY A C 1
ATOM 637 O O . GLY A 1 82 ? 0.814 -1.694 20.966 1.00 78.12 82 GLY A O 1
ATOM 638 N N . SER A 1 83 ? -1.224 -1.247 20.131 1.00 79.62 83 SER A N 1
ATOM 639 C CA . SER A 1 83 ? -1.909 -2.391 20.722 1.00 79.62 83 SER A CA 1
ATOM 640 C C . SER A 1 83 ? -3.106 -2.822 19.877 1.00 79.62 83 SER A C 1
ATOM 642 O O . SER A 1 83 ? -3.693 -2.028 19.149 1.00 79.62 83 SER A O 1
ATOM 644 N N . TYR A 1 84 ? -3.506 -4.090 19.997 1.00 75.62 84 TYR A N 1
ATOM 645 C CA . TYR A 1 84 ? -4.705 -4.599 19.320 1.00 75.62 84 TYR A CA 1
ATOM 646 C C . TYR A 1 84 ? -5.986 -3.870 19.766 1.00 75.62 84 TYR A C 1
ATOM 648 O O . TYR A 1 84 ? -6.913 -3.728 18.982 1.00 75.62 84 TYR A O 1
ATOM 656 N N . GLN A 1 85 ? -6.018 -3.362 21.002 1.00 78.62 85 GLN A N 1
ATOM 657 C CA . GLN A 1 85 ? -7.155 -2.627 21.570 1.00 78.62 85 GLN A CA 1
ATOM 658 C C . GLN A 1 85 ? -7.419 -1.287 20.868 1.00 78.62 85 GLN A C 1
ATOM 660 O O . GLN A 1 85 ? -8.523 -0.769 20.946 1.00 78.62 85 GLN A O 1
ATOM 665 N N . GLU A 1 86 ? -6.432 -0.727 20.163 1.00 72.94 86 GLU A N 1
ATOM 666 C CA . GLU A 1 86 ? -6.608 0.484 19.346 1.00 72.94 86 GLU A CA 1
ATOM 667 C C . GLU A 1 86 ? -7.330 0.213 18.012 1.00 72.94 86 GLU A C 1
ATOM 669 O O . GLU A 1 86 ? -7.609 1.155 17.272 1.00 72.94 86 GLU A O 1
ATOM 674 N N . LEU A 1 87 ? -7.606 -1.057 17.688 1.00 72.75 87 LEU A N 1
ATOM 675 C CA . LEU A 1 87 ? -8.324 -1.485 16.482 1.00 72.75 87 LEU A CA 1
ATOM 676 C C . LEU A 1 87 ? -9.793 -1.867 16.741 1.00 72.75 87 LEU A C 1
ATOM 678 O O . LEU A 1 87 ? -10.469 -2.254 15.786 1.00 72.75 87 LEU A O 1
ATOM 682 N N . GLU A 1 88 ? -10.258 -1.807 17.997 1.00 63.66 88 GLU A N 1
ATOM 683 C CA . GLU A 1 88 ? -11.651 -2.100 18.393 1.00 63.66 88 GLU A CA 1
ATOM 684 C C . GLU A 1 88 ? -12.606 -0.913 18.204 1.00 63.66 88 GLU A C 1
ATOM 686 O O . GLU A 1 88 ? -12.200 0.248 18.444 1.00 63.66 88 GLU A O 1
#

Sequence (88 aa):
MWKINLYSPQVTEAVGRELGKLLAPGDFVSFIGELGAGKTTIIRGIASGLEVRDTVSSPSYLIIQEYKGKYPVFHGDFYRVGSYQELE